Protein AF-A0A3E3DYE4-F1 (afdb_monomer_lite)

Secondary structure (DSSP, 8-state):
-EEEEEE-TTT-SEEEEEEETTEEEEEEEEETTEEEEEEEE-HHHHHHHHHTGGGS-HHHHHHHHHSPEETTEEEEEE--SSSTTHHHHHHHHHHH-PPP--

Sequence (102 aa):
MERLWNKGGKAWTYEYKYRRGGKTLCALYARENCIGFMIIFGKDERAKFEAERNDYSQQVQKIYDEAKTYRDGKWVMFEPTDTSMFQDFIKLLGIKRKPNKK

Structure (mmCIF, N/CA/C/O backbone):
data_AF-A0A3E3DYE4-F1
#
_entry.id   AF-A0A3E3DYE4-F1
#
loop_
_atom_site.group_PDB
_atom_site.id
_atom_site.type_symbol
_atom_site.label_atom_id
_atom_site.label_alt_id
_atom_site.label_comp_id
_atom_site.label_asym_id
_atom_site.label_entity_id
_atom_site.label_seq_id
_atom_site.pdbx_PDB_ins_code
_atom_site.Cartn_x
_atom_site.Cartn_y
_atom_site.Cartn_z
_atom_site.occupancy
_atom_site.B_iso_or_equiv
_atom_site.auth_seq_id
_atom_site.auth_comp_id
_atom_site.auth_asym_id
_atom_site.auth_atom_id
_atom_site.pdbx_PDB_model_num
ATOM 1 N N . MET A 1 1 ? -2.020 17.680 -4.354 1.00 87.50 1 MET A N 1
ATOM 2 C CA . MET A 1 1 ? -1.476 16.317 -4.175 1.00 87.50 1 MET A CA 1
ATOM 3 C C . MET A 1 1 ? -0.155 16.294 -4.909 1.00 87.50 1 MET A C 1
ATOM 5 O O . MET A 1 1 ? -0.122 16.728 -6.051 1.00 87.50 1 MET A O 1
ATOM 9 N N . GLU A 1 2 ? 0.915 15.902 -4.234 1.00 93.88 2 GLU A N 1
ATOM 10 C CA . GLU A 1 2 ? 2.259 15.811 -4.810 1.00 93.88 2 GLU A CA 1
ATOM 11 C C . GLU A 1 2 ? 2.425 14.433 -5.458 1.00 93.88 2 GLU A C 1
ATOM 13 O O . GLU A 1 2 ? 1.904 13.439 -4.944 1.00 93.88 2 GLU A O 1
ATOM 18 N N . ARG A 1 3 ? 3.110 14.390 -6.601 1.00 96.00 3 ARG A N 1
ATOM 19 C CA . ARG A 1 3 ? 3.355 13.174 -7.377 1.00 96.00 3 ARG A CA 1
ATOM 20 C C . ARG A 1 3 ? 4.836 13.120 -7.726 1.00 96.00 3 ARG A C 1
ATOM 22 O O . ARG A 1 3 ? 5.334 14.086 -8.297 1.00 96.00 3 ARG A O 1
ATOM 29 N N . LEU A 1 4 ? 5.517 12.032 -7.377 1.00 96.19 4 LEU A N 1
ATOM 30 C CA . LEU A 1 4 ? 6.963 11.886 -7.578 1.00 96.19 4 LEU A CA 1
ATOM 31 C C . LEU A 1 4 ? 7.283 10.620 -8.367 1.00 96.19 4 LEU A C 1
ATOM 33 O O . LEU A 1 4 ? 6.811 9.545 -8.003 1.00 96.19 4 LEU A O 1
ATOM 37 N N . TRP A 1 5 ? 8.119 10.757 -9.394 1.00 97.25 5 TRP A N 1
ATOM 38 C CA . TRP A 1 5 ? 8.715 9.644 -10.133 1.00 97.25 5 TRP A CA 1
ATOM 39 C C . TRP A 1 5 ? 10.089 9.301 -9.568 1.00 97.25 5 TRP A C 1
ATOM 41 O O . TRP A 1 5 ? 10.889 10.200 -9.326 1.00 97.25 5 TRP A O 1
ATOM 51 N N . ASN A 1 6 ? 10.374 8.010 -9.422 1.00 96.12 6 ASN A N 1
ATOM 52 C CA . ASN A 1 6 ? 11.676 7.478 -9.031 1.00 96.12 6 ASN A CA 1
ATOM 53 C C . ASN A 1 6 ? 11.970 6.162 -9.768 1.00 96.12 6 ASN A C 1
ATOM 55 O O . ASN A 1 6 ? 11.108 5.583 -10.434 1.00 96.12 6 ASN A O 1
ATOM 59 N N . LYS A 1 7 ? 13.196 5.657 -9.601 1.00 95.38 7 LYS A N 1
ATOM 60 C CA . LYS A 1 7 ? 13.539 4.275 -9.959 1.00 95.38 7 LYS A CA 1
ATOM 61 C C . LYS A 1 7 ? 12.894 3.307 -8.961 1.00 95.38 7 LYS A C 1
ATOM 63 O O . LYS A 1 7 ? 12.888 3.578 -7.763 1.00 95.38 7 LYS A O 1
ATOM 68 N N . GLY A 1 8 ? 12.421 2.161 -9.444 1.00 92.81 8 GLY A N 1
ATOM 69 C CA . GLY A 1 8 ? 11.759 1.129 -8.632 1.00 92.81 8 GLY A CA 1
ATOM 70 C C . GLY A 1 8 ? 12.685 0.304 -7.716 1.00 92.81 8 GLY A C 1
ATOM 71 O O . GLY A 1 8 ? 12.256 -0.658 -7.078 1.00 92.81 8 GLY A O 1
ATOM 72 N N . GLY A 1 9 ? 13.963 0.670 -7.618 1.00 92.31 9 GLY A N 1
ATOM 73 C CA . GLY A 1 9 ? 14.951 -0.049 -6.819 1.00 92.31 9 GLY A CA 1
ATOM 74 C C . GLY A 1 9 ? 15.421 -1.335 -7.501 1.00 92.31 9 GLY A C 1
ATOM 75 O O . GLY A 1 9 ? 15.619 -1.362 -8.709 1.00 92.31 9 GLY A O 1
ATOM 76 N N . LYS A 1 10 ? 15.658 -2.391 -6.712 1.00 91.44 10 LYS A N 1
ATOM 77 C CA . LYS A 1 10 ? 16.213 -3.662 -7.219 1.00 91.44 10 LYS A CA 1
ATOM 78 C C . LYS A 1 10 ? 15.183 -4.552 -7.922 1.00 91.44 10 LYS A C 1
ATOM 80 O O . LYS A 1 10 ? 15.562 -5.323 -8.790 1.00 91.44 10 LYS A O 1
ATOM 85 N N . ALA A 1 11 ? 13.916 -4.484 -7.511 1.00 93.75 11 ALA A N 1
ATOM 86 C CA . ALA A 1 11 ? 12.873 -5.417 -7.952 1.00 93.75 11 ALA A CA 1
ATOM 87 C C . ALA A 1 11 ? 11.918 -4.837 -9.012 1.00 93.75 11 ALA A C 1
ATOM 89 O O . ALA A 1 11 ? 11.154 -5.593 -9.612 1.00 93.75 11 ALA A O 1
ATOM 90 N N . TRP A 1 12 ? 11.961 -3.517 -9.234 1.00 97.31 12 TRP A N 1
ATOM 91 C CA . TRP A 1 12 ? 11.034 -2.781 -10.096 1.00 97.31 12 TRP A CA 1
ATOM 92 C C . TRP A 1 12 ? 11.769 -1.748 -10.950 1.00 97.31 12 TRP A C 1
ATOM 94 O O . TRP A 1 12 ? 12.799 -1.213 -10.538 1.00 97.31 12 TRP A O 1
ATOM 104 N N . THR A 1 13 ? 11.202 -1.409 -12.107 1.00 97.38 13 THR A N 1
ATOM 105 C CA . THR A 1 13 ? 11.780 -0.417 -13.025 1.00 97.38 13 THR A CA 1
ATOM 106 C C . THR A 1 13 ? 11.412 1.001 -12.598 1.00 97.38 13 THR A C 1
ATOM 108 O O . THR A 1 13 ? 12.283 1.861 -12.447 1.00 97.38 13 THR A O 1
ATOM 111 N N . TYR A 1 14 ? 10.130 1.234 -12.320 1.00 97.88 14 TYR A N 1
ATOM 112 C CA . TYR A 1 14 ? 9.595 2.553 -11.994 1.00 97.88 14 TYR A CA 1
ATOM 113 C C . TYR A 1 14 ? 8.892 2.556 -10.641 1.00 97.88 14 TYR A C 1
ATOM 115 O O . TYR A 1 14 ? 8.301 1.558 -10.236 1.00 97.88 14 TYR A O 1
ATOM 123 N N . GLU A 1 15 ? 8.935 3.704 -9.971 1.00 98.19 15 GLU A N 1
ATOM 124 C CA . GLU A 1 15 ? 8.134 4.025 -8.793 1.00 98.19 15 GLU A CA 1
ATOM 125 C C . GLU A 1 15 ? 7.430 5.367 -9.020 1.00 98.19 15 GLU A C 1
ATOM 127 O O . GLU A 1 15 ? 8.057 6.352 -9.416 1.00 98.19 15 GLU A O 1
ATOM 132 N N . TYR A 1 16 ? 6.137 5.421 -8.714 1.00 97.81 16 TYR A N 1
ATOM 133 C CA . TYR A 1 16 ? 5.326 6.624 -8.755 1.00 97.81 16 TYR A CA 1
ATOM 134 C C . TYR A 1 16 ? 4.572 6.825 -7.439 1.00 97.81 16 TYR A C 1
ATOM 136 O O . TYR A 1 16 ? 3.633 6.099 -7.115 1.00 97.81 16 TYR A O 1
ATOM 144 N N . LYS A 1 17 ? 4.994 7.813 -6.646 1.00 97.44 17 LYS A N 1
ATOM 145 C CA . LYS A 1 17 ? 4.454 8.085 -5.306 1.00 97.44 17 LYS A CA 1
ATOM 146 C C . LYS A 1 17 ? 3.383 9.164 -5.334 1.00 97.44 17 LYS A C 1
ATOM 148 O O . LYS A 1 17 ? 3.619 10.253 -5.855 1.00 97.44 17 LYS A O 1
ATOM 153 N N . TYR A 1 18 ? 2.275 8.917 -4.640 1.00 96.75 18 TYR A N 1
ATOM 154 C CA . TYR A 1 18 ? 1.257 9.921 -4.332 1.00 96.75 18 TYR A CA 1
ATOM 155 C C . TYR A 1 18 ? 1.423 10.396 -2.892 1.00 96.75 18 TYR A C 1
ATOM 157 O O . TYR A 1 18 ? 1.359 9.605 -1.949 1.00 96.75 18 TYR A O 1
ATOM 165 N N . ARG A 1 19 ? 1.632 11.700 -2.697 1.00 94.44 19 ARG A N 1
ATOM 166 C CA . ARG A 1 19 ? 1.922 12.293 -1.385 1.00 94.44 19 ARG A CA 1
ATOM 167 C C . ARG A 1 19 ? 1.020 13.485 -1.086 1.00 94.44 19 ARG A C 1
ATOM 169 O O . ARG A 1 19 ? 0.554 14.204 -1.977 1.00 94.44 19 ARG A O 1
ATOM 176 N N . ARG A 1 20 ? 0.751 13.719 0.199 1.00 90.00 20 ARG A N 1
ATOM 177 C CA . ARG A 1 20 ? 0.022 14.907 0.664 1.00 90.00 20 ARG A CA 1
ATOM 178 C C . ARG A 1 20 ? 0.433 15.272 2.087 1.00 90.00 20 ARG A C 1
ATOM 180 O O . ARG A 1 20 ? 0.232 14.486 3.007 1.00 90.00 20 ARG A O 1
ATOM 187 N N . GLY A 1 21 ? 0.937 16.495 2.269 1.00 88.81 21 GLY A N 1
ATOM 188 C CA . GLY A 1 21 ? 1.409 16.982 3.571 1.00 88.81 21 GLY A CA 1
ATOM 189 C C . GLY A 1 21 ? 2.624 16.201 4.076 1.00 88.81 21 GLY A C 1
ATOM 190 O O . GLY A 1 21 ? 2.617 15.730 5.207 1.00 88.81 21 GLY A O 1
ATOM 191 N N . GLY A 1 22 ? 3.602 15.947 3.199 1.00 89.00 22 GLY A N 1
ATOM 192 C CA . GLY A 1 22 ? 4.829 15.200 3.511 1.00 89.00 22 GLY A CA 1
ATOM 193 C C . GLY A 1 22 ? 4.667 13.679 3.638 1.00 89.00 22 GLY A C 1
ATOM 194 O O . GLY A 1 22 ? 5.648 12.950 3.497 1.00 89.00 22 GLY A O 1
ATOM 195 N N . LYS A 1 23 ? 3.441 13.177 3.832 1.00 90.75 23 LYS A N 1
ATOM 196 C CA . LYS A 1 23 ? 3.142 11.744 3.979 1.00 90.75 23 LYS A CA 1
ATOM 197 C C . LYS A 1 23 ? 2.761 11.095 2.648 1.00 90.75 23 LYS A C 1
ATOM 199 O O . LYS A 1 23 ? 2.033 11.689 1.847 1.00 90.75 23 LYS A O 1
ATOM 204 N N . THR A 1 24 ? 3.225 9.866 2.436 1.00 94.69 24 THR A N 1
ATOM 205 C CA . THR A 1 24 ? 2.842 9.029 1.291 1.00 94.69 24 THR A CA 1
ATOM 206 C C . THR A 1 24 ? 1.475 8.402 1.531 1.00 94.69 24 THR A C 1
ATOM 208 O O . THR A 1 24 ? 1.223 7.822 2.587 1.00 94.69 24 THR A O 1
ATOM 211 N N . LEU A 1 25 ? 0.598 8.543 0.542 1.00 95.81 25 LEU A N 1
ATOM 212 C CA . LEU A 1 25 ? -0.699 7.885 0.489 1.00 95.81 25 LEU A CA 1
ATOM 213 C C . LEU A 1 25 ? -0.523 6.444 -0.012 1.00 95.81 25 LEU A C 1
ATOM 215 O O . LEU A 1 25 ? -0.873 5.505 0.693 1.00 95.81 25 LEU A O 1
ATOM 219 N N . CYS A 1 26 ? 0.082 6.299 -1.190 1.00 97.00 26 CYS A N 1
ATOM 220 C CA . CYS A 1 26 ? 0.446 5.033 -1.822 1.00 97.00 26 CYS A CA 1
ATOM 221 C C . CYS A 1 26 ? 1.578 5.254 -2.836 1.00 97.00 26 CY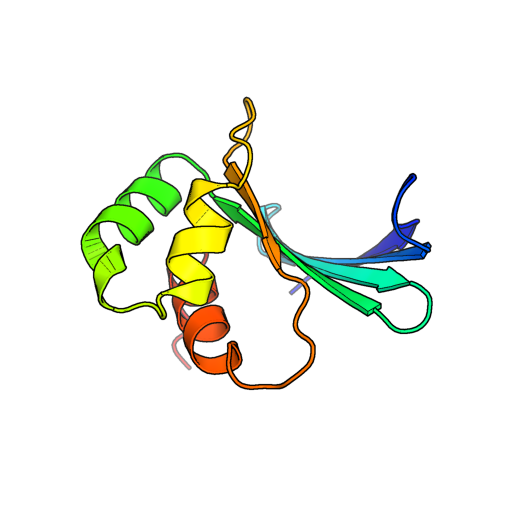S A C 1
ATOM 223 O O . CYS A 1 26 ? 1.892 6.397 -3.200 1.00 97.00 26 CYS A O 1
ATOM 225 N N . ALA A 1 27 ? 2.184 4.163 -3.293 1.00 97.50 27 ALA A N 1
ATOM 226 C CA . ALA A 1 27 ? 3.135 4.166 -4.396 1.00 97.50 27 ALA A CA 1
ATOM 227 C C . ALA A 1 27 ? 2.759 3.090 -5.415 1.00 97.50 27 ALA A C 1
ATOM 229 O O . ALA A 1 27 ? 2.436 1.967 -5.037 1.00 97.50 27 ALA A O 1
ATOM 230 N N . LEU A 1 28 ? 2.813 3.438 -6.696 1.00 97.81 28 LEU A N 1
ATOM 231 C CA . LEU A 1 28 ? 2.731 2.484 -7.791 1.00 97.81 28 LEU A CA 1
ATOM 232 C C . LEU A 1 28 ? 4.142 2.090 -8.200 1.00 97.81 28 LEU A C 1
ATOM 234 O O . LEU A 1 28 ? 4.997 2.953 -8.379 1.00 97.81 28 LEU A O 1
ATOM 238 N N . TYR A 1 29 ? 4.375 0.802 -8.366 1.00 98.25 29 TYR A N 1
ATOM 239 C CA . TYR A 1 29 ? 5.587 0.267 -8.953 1.00 98.25 29 TYR A CA 1
ATOM 240 C C . TYR A 1 29 ? 5.245 -0.376 -10.286 1.00 98.25 29 TYR A C 1
ATOM 242 O O . TYR A 1 29 ? 4.159 -0.922 -10.456 1.00 98.25 29 TYR A O 1
ATOM 250 N N . ALA A 1 30 ? 6.158 -0.304 -11.244 1.00 97.44 30 ALA A N 1
ATOM 251 C CA . ALA A 1 30 ? 5.967 -0.945 -12.535 1.00 97.44 30 ALA A CA 1
ATOM 252 C C . ALA A 1 30 ? 7.254 -1.622 -12.991 1.00 97.44 30 ALA A C 1
ATOM 254 O O . ALA A 1 30 ? 8.358 -1.093 -12.822 1.00 97.44 30 ALA A O 1
ATOM 255 N N . ARG A 1 31 ? 7.085 -2.802 -13.574 1.00 96.38 31 ARG A N 1
ATOM 256 C CA . ARG A 1 31 ? 8.082 -3.540 -14.348 1.00 96.38 31 ARG A CA 1
ATOM 257 C C . ARG A 1 31 ? 7.358 -4.227 -15.504 1.00 96.38 31 ARG A C 1
ATOM 259 O O . ARG A 1 31 ? 6.140 -4.109 -15.629 1.00 96.38 31 ARG A O 1
ATOM 266 N N . GLU A 1 32 ? 8.097 -4.910 -16.363 1.00 95.50 32 GLU A N 1
ATOM 267 C CA . GLU A 1 32 ? 7.500 -5.632 -17.485 1.00 95.50 32 GLU A CA 1
ATOM 268 C C . GLU A 1 32 ? 6.379 -6.577 -17.009 1.00 95.50 32 GLU A C 1
ATOM 270 O O . GLU A 1 32 ? 6.561 -7.332 -16.054 1.00 95.50 32 GLU A O 1
ATOM 275 N N . ASN A 1 33 ? 5.204 -6.475 -17.644 1.00 93.44 33 ASN A N 1
ATOM 276 C CA . ASN A 1 33 ? 3.998 -7.273 -17.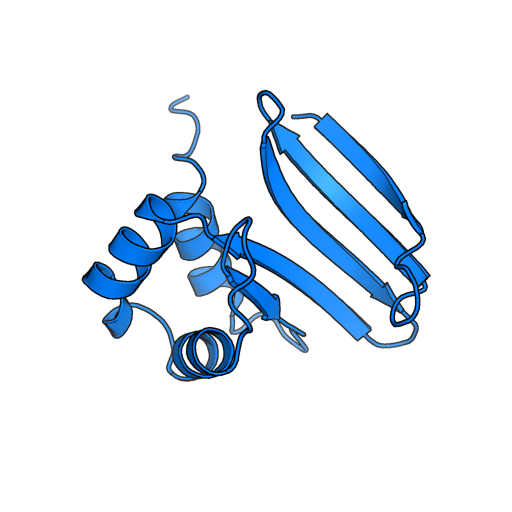380 1.00 93.44 33 ASN A CA 1
ATOM 277 C C . ASN A 1 33 ? 3.481 -7.278 -15.925 1.00 93.44 33 ASN A C 1
ATOM 279 O O . ASN A 1 33 ? 2.722 -8.169 -15.552 1.00 93.44 33 ASN A O 1
ATOM 283 N N . CYS A 1 34 ? 3.871 -6.313 -15.085 1.00 95.44 34 CYS A N 1
ATOM 284 C CA . CYS A 1 34 ? 3.509 -6.326 -13.668 1.00 95.44 34 CYS A CA 1
ATOM 285 C C . CYS A 1 34 ? 3.427 -4.912 -13.076 1.00 95.44 34 CYS A C 1
ATOM 287 O O . CYS A 1 34 ? 4.332 -4.086 -13.239 1.00 95.44 34 CYS A O 1
ATOM 289 N N . ILE A 1 35 ? 2.345 -4.657 -12.336 1.00 95.88 35 ILE A N 1
ATOM 290 C CA . ILE A 1 35 ? 2.140 -3.441 -11.548 1.00 95.88 35 ILE A CA 1
ATOM 291 C C . ILE A 1 35 ? 2.119 -3.826 -10.072 1.00 95.88 35 ILE A C 1
ATOM 293 O O . ILE A 1 35 ? 1.424 -4.754 -9.673 1.00 95.88 35 ILE A O 1
ATOM 297 N N . GLY A 1 36 ? 2.867 -3.082 -9.266 1.00 97.50 36 GLY A N 1
ATOM 298 C CA . GLY A 1 36 ? 2.826 -3.131 -7.815 1.00 97.50 36 GLY A CA 1
ATOM 299 C C . GLY A 1 36 ? 2.057 -1.937 -7.263 1.00 97.50 36 GLY A C 1
ATOM 300 O O . GLY A 1 36 ? 2.203 -0.810 -7.734 1.00 97.50 36 GLY A O 1
ATOM 301 N N . PHE A 1 37 ? 1.263 -2.157 -6.230 1.00 98.06 37 PHE A N 1
ATOM 302 C CA . PHE A 1 37 ? 0.584 -1.123 -5.468 1.00 98.06 37 PHE A CA 1
ATOM 303 C C . PHE A 1 37 ? 0.992 -1.260 -4.004 1.00 98.06 37 PHE A C 1
ATOM 305 O O . PHE A 1 37 ? 0.624 -2.214 -3.329 1.00 98.06 37 PHE A O 1
ATOM 312 N N . MET A 1 38 ? 1.793 -0.316 -3.518 1.00 97.75 38 MET A N 1
ATOM 313 C CA . MET A 1 38 ? 2.332 -0.323 -2.162 1.00 97.75 38 MET A CA 1
ATOM 314 C C . MET A 1 38 ? 1.567 0.652 -1.273 1.00 97.75 38 MET A C 1
ATOM 316 O O . MET A 1 38 ? 1.465 1.849 -1.579 1.00 97.75 38 MET A O 1
ATOM 320 N N . ILE A 1 39 ? 1.135 0.160 -0.113 1.00 97.81 39 ILE A N 1
ATOM 321 C CA . ILE A 1 39 ? 0.667 0.984 1.002 1.00 97.81 39 ILE A CA 1
ATOM 322 C C . ILE A 1 39 ? 1.498 0.650 2.242 1.00 97.81 39 ILE A C 1
ATOM 324 O O . ILE A 1 39 ? 1.681 -0.510 2.600 1.00 97.81 39 ILE A O 1
ATOM 328 N N . ILE A 1 40 ? 1.992 1.689 2.916 1.00 97.38 40 ILE A N 1
ATOM 329 C CA . ILE A 1 40 ? 2.714 1.553 4.184 1.00 97.38 40 ILE A CA 1
ATOM 330 C C . ILE A 1 40 ? 1.788 1.998 5.313 1.00 97.38 40 ILE A C 1
ATOM 332 O O . ILE A 1 40 ? 1.362 3.157 5.334 1.00 97.38 40 ILE A O 1
ATOM 336 N N . PHE A 1 41 ? 1.500 1.097 6.251 1.00 97.69 41 PHE A N 1
ATOM 337 C CA . PHE A 1 41 ? 0.643 1.353 7.408 1.00 97.69 41 PHE A CA 1
ATOM 338 C C . PHE A 1 41 ? 1.471 1.614 8.670 1.00 97.69 41 PHE A C 1
ATOM 340 O O . PHE A 1 41 ? 2.211 0.748 9.145 1.00 97.69 41 PHE A O 1
ATOM 347 N N . GLY A 1 42 ? 1.316 2.805 9.245 1.00 96.56 42 GLY A N 1
ATOM 348 C CA . GLY A 1 42 ? 1.833 3.142 10.571 1.00 96.56 42 GLY A CA 1
ATOM 349 C C . GLY A 1 42 ? 1.048 2.453 11.694 1.00 96.56 42 GLY A C 1
ATOM 350 O O . GLY A 1 42 ? 0.073 1.751 11.449 1.00 96.56 42 GLY A O 1
ATOM 351 N N . LYS A 1 43 ? 1.450 2.659 12.954 1.00 96.12 43 LYS A N 1
ATOM 352 C CA . LYS A 1 43 ? 0.818 2.017 14.127 1.00 96.12 43 LYS A CA 1
ATOM 353 C C . LYS A 1 43 ? -0.709 2.198 14.164 1.00 96.12 43 LYS A C 1
ATOM 355 O O . LYS A 1 43 ? -1.427 1.207 14.181 1.00 96.12 43 LYS A O 1
ATOM 360 N N . ASP A 1 44 ? -1.186 3.438 14.110 1.00 96.06 44 ASP A N 1
ATOM 361 C CA . ASP A 1 44 ? -2.622 3.732 14.238 1.00 96.06 44 ASP A CA 1
ATOM 362 C C . ASP A 1 44 ? -3.426 3.286 13.010 1.00 96.06 44 ASP A C 1
ATOM 364 O O . ASP A 1 44 ? -4.601 2.948 13.109 1.00 96.06 44 ASP A O 1
ATOM 368 N N . GLU A 1 45 ? -2.799 3.286 11.833 1.00 97.44 45 GLU A N 1
ATOM 369 C CA . GLU A 1 45 ? -3.431 2.828 10.593 1.00 97.44 45 GLU A CA 1
ATOM 370 C C . GLU A 1 45 ? -3.587 1.301 10.592 1.00 97.44 45 GLU A C 1
ATOM 372 O O . GLU A 1 45 ? -4.612 0.798 10.142 1.00 97.44 45 GLU A O 1
ATOM 377 N N . ARG A 1 46 ? -2.618 0.564 11.156 1.00 97.75 46 ARG A N 1
ATOM 378 C CA . ARG A 1 46 ? -2.733 -0.886 11.360 1.00 97.75 46 ARG A CA 1
ATOM 379 C C . ARG A 1 46 ? -3.844 -1.238 12.340 1.00 97.75 46 ARG A C 1
ATOM 381 O O . ARG A 1 46 ? -4.662 -2.079 12.007 1.00 97.75 46 ARG A O 1
ATOM 388 N N . ALA A 1 47 ? -3.930 -0.534 13.470 1.00 97.94 47 ALA A N 1
ATOM 389 C CA . ALA A 1 47 ? -5.004 -0.750 14.440 1.00 97.94 47 ALA A CA 1
ATOM 390 C C . ALA A 1 47 ? -6.400 -0.559 13.814 1.00 97.94 47 ALA A C 1
ATOM 392 O O . ALA A 1 47 ? -7.319 -1.317 14.107 1.00 97.94 47 ALA A O 1
ATOM 393 N N . LYS A 1 48 ? -6.557 0.420 12.910 1.00 97.75 48 LYS A N 1
ATOM 394 C CA . LYS A 1 48 ? -7.803 0.605 12.146 1.00 97.75 48 LYS A CA 1
ATOM 395 C C . LYS A 1 48 ? -8.075 -0.547 11.185 1.00 97.75 48 LYS A C 1
ATOM 397 O O . LYS A 1 48 ? -9.181 -1.070 11.197 1.00 97.75 48 LYS A O 1
ATOM 402 N N . PHE A 1 49 ? -7.075 -0.953 10.398 1.00 97.88 49 PHE A N 1
ATOM 403 C CA . PHE A 1 49 ? -7.211 -2.099 9.496 1.00 97.88 49 PHE A CA 1
ATOM 404 C C . PHE A 1 49 ? -7.609 -3.366 10.260 1.00 97.88 49 PHE A C 1
ATOM 406 O O . PHE A 1 49 ? -8.508 -4.075 9.839 1.00 97.88 49 PHE A O 1
ATOM 413 N N . GLU A 1 50 ? -6.961 -3.638 11.394 1.00 97.81 50 GLU A N 1
ATOM 414 C CA . GLU A 1 50 ? -7.221 -4.817 12.223 1.00 97.81 50 GLU A CA 1
ATOM 415 C C . GLU A 1 50 ? -8.640 -4.808 12.814 1.00 97.81 50 GLU A C 1
ATOM 417 O O . GLU A 1 50 ? -9.271 -5.860 12.884 1.00 97.81 50 GLU A O 1
ATOM 422 N N . ALA A 1 51 ? -9.170 -3.634 13.176 1.00 97.75 51 ALA A N 1
ATOM 423 C CA . ALA A 1 51 ? -10.528 -3.489 13.699 1.00 97.75 51 ALA A CA 1
ATOM 424 C C . ALA A 1 51 ? -11.622 -3.725 12.640 1.00 97.75 51 ALA A C 1
ATOM 426 O O . ALA A 1 51 ? -12.672 -4.272 12.965 1.00 97.75 51 ALA A O 1
ATOM 427 N N . GLU A 1 52 ? -11.384 -3.333 11.386 1.00 96.38 52 GLU A N 1
ATOM 428 C CA . GLU A 1 52 ? -12.338 -3.488 10.271 1.00 96.38 52 GLU A CA 1
ATOM 429 C C . GLU A 1 52 ? -11.939 -4.633 9.313 1.00 96.38 52 GLU A C 1
ATOM 431 O O . GLU A 1 52 ? -12.443 -4.761 8.201 1.00 96.38 52 GLU A O 1
ATOM 436 N N . ARG A 1 53 ? -11.012 -5.499 9.743 1.00 95.88 53 ARG A N 1
ATOM 437 C CA . ARG A 1 53 ? -10.337 -6.503 8.909 1.00 95.88 53 ARG A CA 1
ATOM 438 C C . ARG A 1 53 ? -11.288 -7.416 8.139 1.00 95.88 53 ARG A C 1
ATOM 440 O O . ARG A 1 53 ? -11.018 -7.765 6.991 1.00 95.88 53 ARG A O 1
ATOM 447 N N . ASN A 1 54 ? -12.378 -7.812 8.788 1.00 96.50 54 ASN A N 1
ATOM 448 C CA . ASN A 1 54 ? -13.358 -8.738 8.229 1.00 96.50 54 ASN A CA 1
ATOM 449 C C . ASN A 1 54 ? -14.170 -8.123 7.076 1.00 96.50 54 ASN A C 1
ATOM 451 O O . ASN A 1 54 ? -14.839 -8.862 6.359 1.00 96.50 54 ASN A O 1
ATOM 455 N N . ASP A 1 55 ? -14.057 -6.810 6.850 1.00 96.19 55 ASP A N 1
ATOM 456 C CA . ASP A 1 55 ? -14.718 -6.101 5.751 1.00 96.19 55 ASP A CA 1
ATOM 457 C C . ASP A 1 55 ? -13.896 -6.106 4.448 1.00 96.19 55 ASP A C 1
ATOM 459 O O . ASP A 1 55 ? -14.356 -5.580 3.424 1.00 96.19 55 ASP A O 1
ATOM 463 N N . TYR A 1 56 ? -12.682 -6.666 4.478 1.00 97.12 56 TYR A N 1
ATOM 464 C CA . TYR A 1 56 ? -11.789 -6.823 3.327 1.00 97.12 56 TYR A CA 1
ATOM 465 C C . TYR A 1 56 ? -11.836 -8.244 2.764 1.00 97.12 56 TYR A C 1
ATOM 467 O O . TYR A 1 56 ? -12.060 -9.210 3.499 1.00 97.12 56 TYR A O 1
ATOM 475 N N . SER A 1 57 ? -11.544 -8.399 1.469 1.00 96.75 57 SER A N 1
ATOM 476 C CA . SER A 1 57 ? -11.42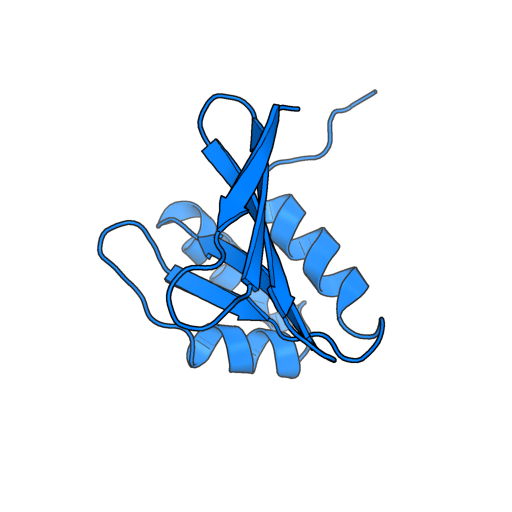1 -9.725 0.856 1.00 96.75 57 SER A CA 1
ATOM 477 C C . SER A 1 57 ? -10.364 -10.595 1.547 1.00 96.75 57 SER A C 1
ATOM 479 O O . SER A 1 57 ? -9.350 -10.108 2.057 1.00 96.75 57 SER A O 1
ATOM 481 N N . GLN A 1 58 ? -10.557 -11.918 1.503 1.00 97.00 58 GLN A N 1
ATOM 482 C CA . GLN A 1 58 ? -9.580 -12.879 2.035 1.00 97.00 58 GLN A CA 1
ATOM 483 C C . GLN A 1 58 ? -8.192 -12.705 1.401 1.00 97.00 58 GLN A C 1
ATOM 485 O O . GLN A 1 58 ? -7.178 -12.883 2.072 1.00 97.00 58 GLN A O 1
ATOM 490 N N . GLN A 1 59 ? -8.140 -12.307 0.127 1.00 96.50 59 GLN A N 1
ATOM 491 C CA . GLN A 1 59 ? -6.890 -12.031 -0.574 1.00 96.50 59 GLN A CA 1
ATOM 492 C C . GLN A 1 59 ? -6.141 -10.844 0.044 1.00 96.50 59 GLN A C 1
ATOM 494 O O . GLN A 1 59 ? -4.950 -10.960 0.327 1.00 96.50 59 GLN A O 1
ATOM 499 N N . VAL A 1 60 ? -6.821 -9.722 0.308 1.00 97.25 60 VAL A N 1
ATOM 500 C CA . VAL A 1 60 ? -6.207 -8.557 0.970 1.00 97.25 60 VAL A CA 1
ATOM 501 C C . VAL A 1 60 ? -5.759 -8.896 2.384 1.00 97.25 60 VAL A C 1
ATOM 503 O O . VAL A 1 60 ? -4.652 -8.529 2.772 1.00 97.25 60 VAL A O 1
ATOM 506 N N . GLN A 1 61 ? -6.584 -9.627 3.135 1.00 98.00 61 GLN A N 1
ATOM 507 C CA . GLN A 1 61 ? -6.247 -10.087 4.481 1.00 98.00 61 GLN A CA 1
ATOM 508 C C . GLN A 1 61 ? -4.973 -10.943 4.490 1.00 98.00 61 GLN A C 1
ATOM 510 O O . GLN A 1 61 ? -4.063 -10.687 5.277 1.00 98.00 61 GLN A O 1
ATOM 515 N N . LYS A 1 62 ? -4.871 -11.908 3.569 1.00 98.00 62 LYS A N 1
ATOM 516 C CA . LYS A 1 62 ? -3.697 -12.774 3.429 1.00 98.00 62 LYS A CA 1
ATOM 517 C C . LYS A 1 62 ? -2.437 -11.980 3.073 1.00 98.00 62 LYS A C 1
ATOM 519 O O . LYS A 1 62 ? -1.426 -12.108 3.758 1.00 98.00 62 LYS A O 1
ATOM 524 N N . ILE A 1 63 ? -2.511 -11.120 2.052 1.00 98.12 63 ILE A N 1
ATOM 525 C CA . ILE A 1 63 ? -1.376 -10.277 1.633 1.00 98.12 63 ILE A CA 1
ATOM 526 C C . ILE A 1 63 ? -0.940 -9.359 2.778 1.00 98.12 63 ILE A C 1
ATOM 528 O O . ILE A 1 63 ? 0.254 -9.158 3.004 1.00 98.12 63 ILE A O 1
ATOM 532 N N . TYR A 1 64 ? -1.898 -8.817 3.533 1.00 98.19 64 TYR A N 1
ATOM 533 C CA . TYR A 1 64 ? -1.589 -8.048 4.723 1.00 98.19 64 TYR A CA 1
ATOM 534 C C . TYR A 1 64 ? -0.857 -8.905 5.756 1.00 98.19 64 TYR A C 1
ATOM 536 O O . TYR A 1 64 ? 0.167 -8.465 6.254 1.00 98.19 64 TYR A O 1
ATOM 544 N N . ASP A 1 65 ? -1.300 -10.111 6.097 1.00 97.62 65 ASP A N 1
ATOM 545 C CA . ASP A 1 65 ? -0.621 -10.923 7.122 1.00 97.62 65 ASP A CA 1
ATOM 546 C C . ASP A 1 65 ? 0.822 -11.249 6.765 1.00 97.62 65 ASP A C 1
ATOM 548 O O . ASP A 1 65 ? 1.714 -11.051 7.592 1.00 97.62 65 ASP A O 1
ATOM 552 N N . GLU A 1 66 ? 1.039 -11.652 5.517 1.00 97.94 66 GLU A N 1
ATOM 553 C CA . GLU A 1 66 ? 2.346 -12.018 4.971 1.00 97.94 66 GLU A CA 1
ATOM 554 C C . GLU A 1 66 ? 3.285 -10.806 4.835 1.00 97.94 66 GLU A C 1
ATOM 556 O O . GLU A 1 66 ? 4.510 -10.952 4.814 1.00 97.94 66 GLU A O 1
ATOM 561 N N . ALA A 1 67 ? 2.735 -9.588 4.788 1.00 97.81 67 ALA A N 1
ATOM 562 C CA . ALA A 1 67 ? 3.518 -8.373 4.651 1.00 97.81 67 ALA A CA 1
ATOM 563 C C . ALA A 1 67 ? 4.409 -8.088 5.871 1.00 97.81 67 ALA A C 1
ATOM 565 O O . ALA A 1 67 ? 4.013 -8.154 7.04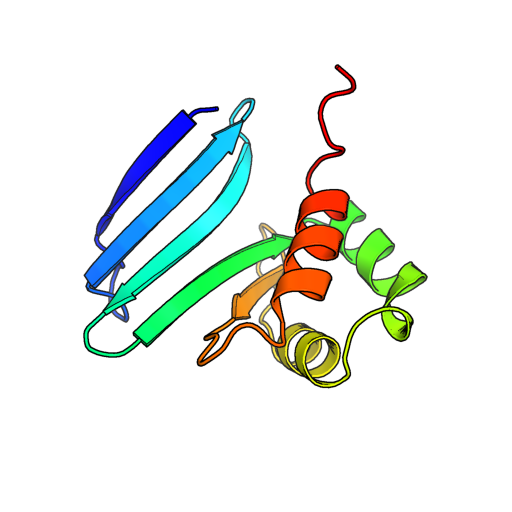3 1.00 97.81 67 ALA A O 1
ATOM 566 N N . LYS A 1 68 ? 5.639 -7.663 5.574 1.00 96.50 68 LYS A N 1
ATOM 567 C CA . LYS A 1 68 ? 6.660 -7.391 6.581 1.00 96.50 68 LYS A CA 1
ATOM 568 C C . LYS A 1 68 ? 6.397 -6.079 7.320 1.00 96.50 68 LYS A C 1
ATOM 570 O O . LYS A 1 68 ? 6.103 -5.040 6.725 1.00 96.50 68 LYS A O 1
ATOM 575 N N . THR A 1 69 ? 6.570 -6.124 8.641 1.00 96.94 69 THR A N 1
ATOM 576 C CA . THR A 1 69 ? 6.585 -4.927 9.491 1.00 96.94 69 THR A CA 1
ATOM 577 C C . THR A 1 69 ? 8.018 -4.462 9.708 1.00 96.94 69 THR A C 1
ATOM 579 O O . THR A 1 69 ? 8.861 -5.212 10.197 1.00 96.94 69 THR A O 1
ATOM 582 N N . TYR A 1 70 ? 8.282 -3.217 9.338 1.00 95.19 70 TYR A N 1
ATOM 583 C CA . TYR A 1 70 ? 9.535 -2.506 9.539 1.00 95.19 70 TYR A CA 1
ATOM 584 C C . TYR A 1 70 ? 9.374 -1.455 10.643 1.00 95.19 70 TYR A C 1
ATOM 586 O O . TYR A 1 70 ? 8.284 -1.232 11.175 1.00 95.19 70 TYR A O 1
ATOM 594 N N . ARG A 1 71 ? 10.477 -0.783 10.991 1.00 92.62 71 ARG A N 1
ATOM 595 C CA . ARG A 1 71 ? 10.496 0.259 12.030 1.00 92.62 71 ARG A CA 1
ATOM 596 C C . ARG A 1 71 ? 9.544 1.422 11.724 1.00 92.62 71 ARG A C 1
ATOM 598 O O . ARG A 1 71 ? 9.006 2.020 12.649 1.00 92.62 71 ARG A O 1
ATOM 605 N N . ASP A 1 72 ? 9.352 1.742 10.449 1.00 89.19 72 ASP A N 1
ATOM 606 C CA . ASP A 1 72 ? 8.533 2.857 9.967 1.00 89.19 72 ASP A CA 1
ATOM 607 C C . ASP A 1 72 ? 7.086 2.463 9.620 1.00 89.19 72 ASP A C 1
ATOM 609 O O . ASP A 1 72 ? 6.265 3.331 9.320 1.00 89.19 72 ASP A O 1
ATOM 613 N N . GLY A 1 73 ? 6.744 1.177 9.710 1.00 95.88 73 GLY A N 1
ATOM 614 C CA . GLY A 1 73 ? 5.398 0.680 9.456 1.00 95.88 73 GLY A CA 1
ATOM 615 C C . GLY A 1 73 ? 5.386 -0.692 8.800 1.00 95.88 73 GLY A C 1
ATOM 616 O O . GLY A 1 73 ? 6.420 -1.310 8.557 1.00 95.88 73 GLY A O 1
ATOM 617 N N . LYS A 1 74 ? 4.188 -1.182 8.498 1.00 98.12 74 LYS A N 1
ATOM 618 C CA . LYS A 1 74 ? 3.983 -2.417 7.741 1.00 98.12 74 LYS A CA 1
ATOM 619 C C . LYS A 1 74 ? 3.827 -2.098 6.266 1.00 98.12 74 LYS A C 1
ATOM 621 O O . LYS A 1 74 ? 2.951 -1.321 5.899 1.00 98.12 74 LYS A O 1
ATOM 626 N N . TRP A 1 75 ? 4.714 -2.654 5.450 1.00 97.56 75 TRP A N 1
ATOM 627 C CA . TRP A 1 75 ? 4.796 -2.379 4.020 1.00 97.56 75 TRP A CA 1
ATOM 628 C C . TRP A 1 75 ? 4.052 -3.474 3.272 1.00 97.56 75 TRP A C 1
ATOM 630 O O . TRP A 1 75 ? 4.526 -4.606 3.213 1.00 97.56 75 TRP A O 1
ATOM 640 N N . VAL A 1 76 ? 2.886 -3.141 2.729 1.00 98.25 76 VAL A N 1
ATOM 641 C CA . VAL A 1 76 ? 2.007 -4.095 2.055 1.00 98.25 76 VAL A CA 1
ATOM 642 C C . VAL A 1 76 ? 2.076 -3.837 0.557 1.00 98.25 76 VAL A C 1
ATOM 644 O O . VAL A 1 76 ? 1.588 -2.811 0.079 1.00 98.25 76 VAL A O 1
ATOM 647 N N . MET A 1 77 ? 2.722 -4.757 -0.164 1.00 97.56 77 MET A N 1
ATOM 648 C CA . MET A 1 77 ? 2.778 -4.750 -1.623 1.00 97.56 77 MET A CA 1
ATOM 649 C C . MET A 1 77 ? 1.659 -5.625 -2.174 1.00 97.56 77 MET A C 1
ATOM 651 O O . MET A 1 77 ? 1.590 -6.811 -1.863 1.00 97.56 77 MET A O 1
ATOM 655 N N . PHE A 1 78 ? 0.825 -5.046 -3.026 1.00 97.81 78 PHE A N 1
ATOM 656 C CA . PHE A 1 78 ? -0.157 -5.767 -3.822 1.00 97.81 78 PHE A CA 1
ATOM 657 C C . PHE A 1 78 ? 0.325 -5.839 -5.271 1.00 97.81 78 PHE A C 1
ATOM 659 O O . PHE A 1 78 ? 0.843 -4.852 -5.785 1.00 97.81 78 PHE A O 1
ATOM 666 N N . GLU A 1 79 ? 0.117 -6.966 -5.942 1.00 96.69 79 GLU A N 1
ATOM 667 C CA . GLU A 1 79 ? 0.415 -7.131 -7.372 1.00 96.69 79 GLU A CA 1
ATOM 668 C C . GLU A 1 79 ? -0.892 -7.440 -8.121 1.00 96.69 79 GLU A C 1
ATOM 670 O O . GLU A 1 79 ? -1.170 -8.601 -8.421 1.00 96.69 79 GLU A O 1
ATOM 675 N N . PRO A 1 80 ? -1.770 -6.437 -8.335 1.00 95.00 80 PRO A N 1
ATOM 676 C CA . PRO A 1 80 ? -3.066 -6.666 -8.963 1.00 95.00 80 PRO A CA 1
ATOM 677 C C . PRO A 1 80 ? -2.904 -7.093 -10.425 1.00 95.00 80 PRO A C 1
ATOM 679 O O . PRO A 1 80 ? -2.250 -6.413 -11.215 1.00 95.00 80 PRO A O 1
ATOM 682 N N . THR A 1 81 ? -3.557 -8.192 -10.795 1.00 93.69 81 THR A N 1
ATOM 683 C CA . THR A 1 81 ? -3.650 -8.683 -12.182 1.00 93.69 81 THR A CA 1
ATOM 684 C C . THR A 1 81 ? -4.969 -8.302 -12.854 1.00 93.69 81 THR A C 1
ATOM 686 O O . THR A 1 81 ? -5.090 -8.385 -14.072 1.00 93.69 81 THR A O 1
ATOM 689 N N . ASP A 1 82 ? -5.954 -7.874 -12.063 1.00 93.62 82 ASP A N 1
ATOM 690 C CA . ASP A 1 82 ? -7.272 -7.420 -12.495 1.00 93.62 82 ASP A CA 1
ATOM 691 C C . ASP A 1 82 ? -7.832 -6.361 -11.518 1.00 93.62 82 ASP A C 1
ATOM 693 O O . ASP A 1 82 ? -7.125 -5.837 -10.651 1.00 93.62 82 ASP A O 1
ATOM 697 N N . THR A 1 83 ? -9.111 -6.014 -11.668 1.00 94.00 83 THR A N 1
ATOM 698 C CA . THR A 1 83 ? -9.780 -4.981 -10.866 1.00 94.00 83 THR A CA 1
ATOM 699 C C . THR A 1 83 ? -10.486 -5.507 -9.612 1.00 94.00 83 THR A C 1
ATOM 701 O O . THR A 1 83 ? -11.133 -4.722 -8.919 1.00 94.00 83 THR A O 1
ATOM 704 N N . SER A 1 84 ? -10.403 -6.803 -9.296 1.00 94.00 84 SER A N 1
ATOM 705 C CA . SER A 1 84 ? -11.138 -7.431 -8.180 1.00 94.00 84 SER A CA 1
ATOM 706 C C . SER A 1 84 ? -10.827 -6.789 -6.822 1.00 94.00 84 SER A C 1
ATOM 708 O O . SER A 1 84 ? -11.718 -6.609 -5.994 1.00 94.00 84 SER A O 1
ATOM 710 N N . MET A 1 85 ? -9.583 -6.348 -6.624 1.00 95.06 85 MET A N 1
ATOM 711 C CA . MET A 1 85 ? -9.113 -5.731 -5.380 1.00 95.06 85 MET A CA 1
ATOM 712 C C . MET A 1 85 ? -9.375 -4.220 -5.288 1.00 95.06 85 MET A C 1
ATOM 714 O O . MET A 1 85 ? -9.072 -3.600 -4.269 1.00 95.06 85 MET A O 1
ATOM 718 N N . PHE A 1 86 ? -9.921 -3.585 -6.332 1.00 95.19 86 PHE A N 1
ATOM 719 C CA . PHE A 1 86 ? -10.006 -2.121 -6.380 1.00 95.19 86 PHE A CA 1
ATOM 720 C C . PHE A 1 86 ? -10.887 -1.551 -5.268 1.00 95.19 86 PHE A C 1
ATOM 722 O O . PHE A 1 86 ? -10.524 -0.540 -4.671 1.00 95.19 86 PHE A O 1
ATOM 729 N N . GLN A 1 87 ? -12.007 -2.203 -4.946 1.00 95.94 87 GLN A N 1
ATOM 730 C CA . GLN A 1 87 ? -12.884 -1.756 -3.859 1.00 95.94 87 GLN A CA 1
ATOM 731 C C . GLN A 1 87 ? -12.164 -1.777 -2.505 1.00 95.94 87 GLN A C 1
ATOM 733 O O . GLN A 1 87 ? -12.259 -0.819 -1.736 1.00 95.94 87 GLN A O 1
ATOM 738 N N . ASP A 1 88 ? -11.371 -2.817 -2.249 1.00 97.31 88 ASP A N 1
ATOM 739 C CA . ASP A 1 88 ? -10.557 -2.898 -1.040 1.00 97.31 88 ASP A CA 1
ATOM 740 C C . ASP A 1 88 ? -9.464 -1.828 -1.030 1.00 97.31 88 ASP A C 1
ATOM 742 O O . ASP A 1 88 ? -9.246 -1.185 -0.007 1.00 97.31 88 ASP A O 1
ATOM 746 N N . PHE A 1 89 ? -8.821 -1.548 -2.168 1.00 96.94 89 PHE A N 1
ATOM 747 C CA . PHE A 1 89 ? -7.832 -0.472 -2.259 1.00 96.94 89 PHE A CA 1
ATOM 748 C C . PHE A 1 89 ? -8.426 0.892 -1.900 1.00 96.94 89 PHE A C 1
ATOM 750 O O . PHE A 1 89 ? -7.782 1.663 -1.187 1.00 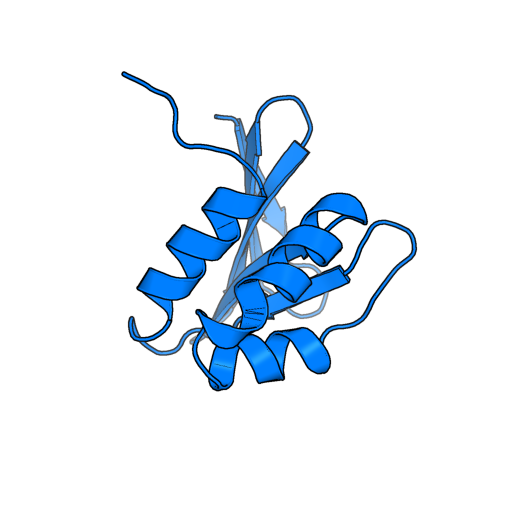96.94 89 PHE A O 1
ATOM 757 N N . ILE A 1 90 ? -9.657 1.190 -2.326 1.00 95.38 90 ILE A N 1
ATOM 758 C CA . ILE A 1 90 ? -10.336 2.437 -1.945 1.00 95.38 90 ILE A CA 1
ATOM 759 C C . ILE A 1 90 ? -10.545 2.512 -0.426 1.00 95.38 90 ILE A C 1
ATOM 761 O O . ILE A 1 90 ? -10.249 3.549 0.174 1.00 95.38 90 ILE A O 1
ATOM 765 N N . LYS A 1 91 ? -10.983 1.419 0.211 1.00 96.00 91 LYS A N 1
ATOM 766 C CA . LYS A 1 91 ? -11.134 1.344 1.674 1.00 96.00 91 LYS A CA 1
ATOM 767 C C . LYS A 1 91 ? -9.790 1.520 2.399 1.00 96.00 91 LYS A C 1
ATOM 769 O O . LYS A 1 91 ? -9.676 2.387 3.266 1.00 96.00 91 LYS A O 1
ATOM 774 N N . LEU A 1 92 ? -8.739 0.815 1.963 1.00 97.06 92 LEU A N 1
ATOM 775 C CA . LEU A 1 92 ? -7.384 0.919 2.526 1.00 97.06 92 LEU A CA 1
ATOM 776 C C . LEU A 1 92 ? -6.823 2.347 2.430 1.00 97.06 92 LEU A C 1
ATOM 778 O O . LEU A 1 92 ? -6.225 2.864 3.376 1.00 97.06 92 LEU A O 1
ATOM 782 N N . LEU A 1 93 ? -7.037 3.025 1.299 1.00 95.94 93 LEU A N 1
ATOM 783 C CA . LEU A 1 93 ? -6.669 4.434 1.134 1.00 95.94 93 LEU A CA 1
ATOM 784 C C . LEU A 1 93 ? -7.483 5.349 2.064 1.00 95.94 93 LEU A C 1
ATOM 786 O O . LEU A 1 93 ? -6.956 6.352 2.553 1.00 95.94 93 LEU A O 1
ATOM 790 N N . GLY A 1 94 ? -8.731 4.983 2.359 1.00 94.81 94 GLY A N 1
ATOM 791 C CA . GLY A 1 94 ? -9.583 5.642 3.348 1.00 94.81 94 GLY A CA 1
ATOM 792 C C . GLY A 1 94 ? -9.007 5.612 4.767 1.00 94.81 94 GLY A C 1
ATOM 793 O O . GLY A 1 94 ? -9.101 6.623 5.472 1.00 94.81 94 GLY A O 1
ATOM 794 N N . ILE A 1 95 ? -8.327 4.523 5.158 1.00 95.25 95 ILE A N 1
ATOM 795 C CA . ILE A 1 95 ? -7.583 4.444 6.430 1.00 95.25 95 ILE A CA 1
ATOM 796 C C . ILE A 1 95 ? -6.485 5.512 6.471 1.00 95.25 95 ILE A C 1
ATOM 798 O O .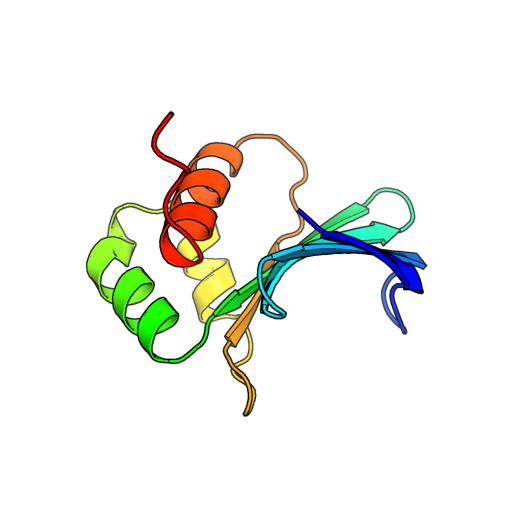 ILE A 1 95 ? -6.364 6.251 7.456 1.00 95.25 95 ILE A O 1
ATOM 802 N N . LYS A 1 96 ? -5.684 5.596 5.397 1.00 93.62 96 LYS A N 1
ATOM 803 C CA . LYS A 1 96 ? -4.550 6.527 5.275 1.00 93.62 96 LYS A CA 1
ATOM 804 C C . LYS A 1 96 ? -5.016 7.974 5.343 1.00 93.62 96 LYS A C 1
ATOM 806 O O . LYS A 1 96 ? -4.396 8.818 5.997 1.00 93.62 96 LYS A O 1
ATOM 811 N N . ARG A 1 97 ? -6.085 8.294 4.614 1.00 91.12 97 ARG A N 1
ATOM 812 C CA . ARG A 1 97 ? -6.608 9.653 4.550 1.00 91.12 97 ARG A CA 1
ATOM 813 C C . ARG A 1 97 ? -8.064 9.664 4.117 1.00 91.12 97 ARG A C 1
ATOM 815 O O . ARG A 1 97 ? -8.397 9.215 3.027 1.00 91.12 97 ARG A O 1
ATOM 822 N N . LYS A 1 98 ? -8.905 10.321 4.919 1.00 87.00 98 LYS A N 1
ATOM 823 C CA . LYS A 1 98 ? -10.298 10.575 4.543 1.00 87.00 98 LYS A CA 1
ATOM 824 C C . LYS A 1 98 ? -10.371 11.373 3.229 1.00 87.00 98 LYS A C 1
ATOM 826 O O . LYS A 1 98 ? -9.553 12.287 3.038 1.00 87.00 98 LYS A O 1
ATOM 831 N N . PRO A 1 99 ? -11.348 11.075 2.355 1.00 82.62 99 PRO A N 1
ATOM 832 C CA . PRO A 1 99 ? -11.630 11.889 1.180 1.00 82.62 99 PRO A CA 1
ATOM 833 C C . PRO A 1 99 ? -11.818 13.358 1.568 1.00 82.62 99 PRO A C 1
ATOM 835 O O . PRO A 1 99 ? -12.299 13.670 2.661 1.00 82.62 99 PRO A O 1
ATOM 838 N N . ASN A 1 100 ? -11.435 14.278 0.681 1.00 78.25 100 ASN A N 1
ATOM 839 C CA . ASN A 1 100 ? -11.804 15.679 0.873 1.00 78.25 100 ASN A CA 1
ATOM 840 C C . ASN A 1 100 ? -13.333 15.763 0.814 1.00 78.25 100 ASN A C 1
ATOM 842 O O . ASN A 1 100 ? -13.917 15.346 -0.183 1.00 78.25 100 ASN A O 1
ATOM 846 N N . LYS A 1 101 ? -13.959 16.331 1.847 1.00 70.62 101 LYS A N 1
ATOM 847 C CA . LYS A 1 101 ? -15.333 16.817 1.732 1.00 70.62 101 LYS A CA 1
ATOM 848 C C . LYS A 1 101 ? -15.282 17.999 0.758 1.00 70.62 101 LYS A C 1
ATOM 850 O O . LYS A 1 101 ? -14.640 19.000 1.076 1.00 70.62 101 LYS A O 1
ATOM 855 N N . LYS A 1 102 ? -15.789 17.811 -0.457 1.00 54.28 102 LYS A N 1
ATOM 856 C CA . LYS A 1 102 ? -16.201 18.922 -1.316 1.00 54.28 102 LYS A CA 1
ATOM 857 C C . LYS A 1 102 ? -17.637 19.261 -0.963 1.00 54.28 102 LYS A C 1
ATOM 859 O O . LYS A 1 102 ? -18.371 18.298 -0.650 1.00 54.28 102 LYS A O 1
#

Organism: NCBI:txid214853

pLDDT: mean 94.83, std 5.74, range [54.28, 98.25]

Foldseek 3Di:
DDWDWDQPPPPFGIKIFDDDPNDTLWIWTHDPPWIKIKDFADPQLVVVCVVCVVVADPVQNVQQVPFDADPRGTIRIDTDPDCPRVVVVVVSSCSVDNDDDD

InterPro domains:
  IPR024265 Protein of unknown function DUF3788 [PF12663] (3-97)

Radius of gyration: 13.53 Å; chains: 1; bounding box: 32×32×32 Å